Protein AF-A0A968CX54-F1 (afdb_monomer_lite)

pLDDT: mean 71.07, std 15.52, range [40.56, 89.56]

Secondary structure (DSSP, 8-state):
----EEEETTTTEEEEE-HHHHHHHT--GGGTBTSB--SSS-S--HHHHHHHHHHHGGGG-

Structure (mmCIF, N/CA/C/O backbone):
data_AF-A0A968CX54-F1
#
_entry.id   AF-A0A968CX54-F1
#
loop_
_atom_site.group_PDB
_atom_site.id
_atom_site.type_symbol
_atom_site.label_atom_id
_atom_site.label_alt_id
_atom_site.label_comp_id
_atom_site.label_asym_id
_atom_site.label_entity_id
_atom_site.label_seq_id
_atom_site.pdbx_PDB_ins_code
_atom_site.Cartn_x
_atom_site.Cartn_y
_atom_site.Cartn_z
_atom_site.occupancy
_atom_site.B_iso_or_equiv
_atom_site.auth_seq_id
_atom_site.auth_comp_id
_atom_site.auth_asym_id
_atom_site.auth_atom_id
_atom_site.pdbx_PDB_model_num
ATOM 1 N N . MET A 1 1 ? 4.983 -9.097 13.924 1.00 64.25 1 MET A N 1
ATOM 2 C CA . MET A 1 1 ? 3.797 -8.229 13.782 1.00 64.25 1 MET A CA 1
ATOM 3 C C . MET A 1 1 ? 4.172 -7.408 12.576 1.00 64.25 1 MET A C 1
ATOM 5 O O . MET A 1 1 ? 5.082 -6.586 12.660 1.00 64.25 1 MET A O 1
ATOM 9 N N . ASP A 1 2 ? 3.602 -7.805 11.443 1.00 81.56 2 ASP A N 1
ATOM 10 C CA . ASP A 1 2 ? 4.195 -7.576 10.137 1.00 81.56 2 ASP A CA 1
ATOM 11 C C . ASP A 1 2 ? 3.395 -6.516 9.378 1.00 81.56 2 ASP A C 1
ATOM 13 O O . ASP A 1 2 ? 2.157 -6.467 9.393 1.00 81.56 2 ASP A O 1
ATOM 17 N N . ILE A 1 3 ? 4.132 -5.636 8.716 1.00 84.38 3 ILE A N 1
ATOM 18 C CA . ILE A 1 3 ? 3.586 -4.553 7.909 1.00 84.38 3 ILE A CA 1
ATOM 19 C C . ILE A 1 3 ? 3.494 -5.083 6.481 1.00 84.38 3 ILE A C 1
ATOM 21 O O . ILE A 1 3 ? 4.518 -5.333 5.851 1.00 84.38 3 ILE A O 1
ATOM 25 N N . LEU A 1 4 ? 2.272 -5.266 5.980 1.00 85.12 4 LEU A N 1
ATOM 26 C CA . LEU A 1 4 ? 2.022 -5.784 4.637 1.00 85.12 4 LEU A CA 1
ATOM 27 C C . LEU A 1 4 ? 0.967 -4.935 3.934 1.00 85.12 4 LEU A C 1
ATOM 29 O O . LEU A 1 4 ? -0.118 -4.702 4.470 1.00 85.12 4 LEU A O 1
ATOM 33 N N . ALA A 1 5 ? 1.271 -4.532 2.705 1.00 84.88 5 ALA A N 1
ATOM 34 C CA . ALA A 1 5 ? 0.323 -3.942 1.775 1.00 84.88 5 ALA A CA 1
ATOM 35 C C . ALA A 1 5 ? 0.480 -4.623 0.412 1.00 84.88 5 ALA A C 1
ATOM 37 O O . ALA A 1 5 ? 1.593 -4.771 -0.086 1.00 84.88 5 ALA A O 1
ATOM 38 N N . VAL A 1 6 ? -0.637 -5.033 -0.184 1.00 87.88 6 VAL A N 1
ATOM 39 C CA . VAL A 1 6 ? -0.686 -5.613 -1.528 1.00 87.88 6 VAL A CA 1
ATOM 40 C C . VAL A 1 6 ? -1.338 -4.600 -2.452 1.00 87.88 6 VAL A C 1
ATOM 42 O O . VAL A 1 6 ? -2.450 -4.131 -2.189 1.00 87.88 6 VAL A O 1
ATOM 45 N N . LEU A 1 7 ? -0.643 -4.273 -3.536 1.00 86.88 7 LEU A N 1
ATOM 46 C CA . LEU A 1 7 ? -1.052 -3.277 -4.518 1.00 86.88 7 LEU A CA 1
ATOM 47 C C . LEU A 1 7 ? -1.154 -3.930 -5.902 1.00 86.88 7 LEU A C 1
ATOM 49 O O . LEU A 1 7 ? -0.314 -4.748 -6.273 1.00 86.88 7 LEU A O 1
ATOM 53 N N . ASP A 1 8 ? -2.158 -3.539 -6.680 1.00 84.25 8 ASP A N 1
ATOM 54 C CA . ASP A 1 8 ? -2.213 -3.813 -8.112 1.00 84.25 8 ASP A CA 1
ATOM 55 C C . ASP A 1 8 ? -1.337 -2.792 -8.838 1.00 84.25 8 ASP A C 1
ATOM 57 O O . ASP A 1 8 ? -1.636 -1.599 -8.861 1.00 84.25 8 ASP A O 1
ATOM 61 N N . THR A 1 9 ? -0.256 -3.260 -9.452 1.00 75.31 9 THR A N 1
ATOM 62 C CA . THR A 1 9 ? 0.702 -2.401 -10.156 1.00 75.31 9 THR A CA 1
ATOM 63 C C . THR A 1 9 ? 0.166 -1.851 -11.478 1.00 75.31 9 THR A C 1
ATOM 65 O O . THR A 1 9 ? 0.666 -0.826 -11.940 1.00 75.31 9 THR A O 1
ATOM 68 N N . GLN A 1 10 ? -0.861 -2.473 -12.071 1.00 81.50 10 GLN A N 1
ATOM 69 C CA . GLN A 1 10 ? -1.468 -2.001 -13.318 1.00 81.50 10 GLN A CA 1
ATOM 70 C C . GLN A 1 10 ? -2.462 -0.872 -13.053 1.00 81.50 10 GLN A C 1
ATOM 72 O O . GLN A 1 10 ? -2.381 0.187 -13.673 1.00 81.50 10 GLN A O 1
ATOM 77 N N . SER A 1 11 ? -3.390 -1.079 -12.115 1.00 78.31 11 SER A N 1
ATOM 78 C CA . SER A 1 11 ? -4.400 -0.069 -11.767 1.00 78.31 11 SER A CA 1
ATOM 79 C C . SER A 1 11 ? -3.963 0.900 -10.663 1.00 78.31 11 SER A C 1
ATOM 81 O O . SER A 1 11 ? -4.671 1.870 -10.392 1.00 78.31 11 SER A O 1
ATOM 83 N N . ASN A 1 12 ? -2.802 0.659 -10.045 1.00 77.94 12 ASN A N 1
ATOM 84 C CA . ASN A 1 12 ? -2.261 1.386 -8.894 1.00 77.94 12 ASN A CA 1
ATOM 85 C C . ASN A 1 12 ? -3.161 1.330 -7.645 1.00 77.94 12 ASN A C 1
ATOM 87 O O . ASN A 1 12 ? -3.120 2.225 -6.804 1.00 77.94 12 ASN A O 1
ATOM 91 N N . LYS A 1 13 ? -4.016 0.308 -7.528 1.00 84.06 13 LYS A N 1
ATOM 92 C CA . LYS A 1 13 ? -5.020 0.208 -6.461 1.00 84.06 13 LYS A CA 1
ATOM 93 C C . LYS A 1 13 ? -4.556 -0.675 -5.318 1.00 84.06 13 LYS A C 1
ATOM 95 O O . LYS A 1 13 ? -3.909 -1.695 -5.529 1.00 84.06 13 LYS A O 1
ATOM 100 N N . VAL A 1 14 ? -4.974 -0.340 -4.105 1.00 87.50 14 VAL A N 1
ATOM 101 C CA . VAL A 1 14 ? -4.810 -1.233 -2.954 1.00 87.50 14 VAL A CA 1
ATOM 102 C C . VAL A 1 14 ? -5.710 -2.456 -3.105 1.00 87.50 14 VAL A C 1
ATOM 104 O O . VAL A 1 14 ? -6.920 -2.319 -3.298 1.00 87.50 14 VAL A O 1
ATOM 107 N N . LEU A 1 15 ? -5.127 -3.643 -2.958 1.00 88.50 15 LEU A N 1
ATOM 108 C CA . LEU A 1 15 ? -5.841 -4.919 -2.911 1.00 88.50 15 LEU A CA 1
ATOM 109 C C . LEU A 1 15 ? -5.995 -5.431 -1.479 1.00 88.50 15 LEU A C 1
ATOM 111 O O . LEU A 1 15 ? -7.026 -6.006 -1.137 1.00 88.50 15 LEU A O 1
ATOM 115 N N . HIS A 1 16 ? -4.985 -5.210 -0.635 1.00 89.56 16 HIS A N 1
ATOM 116 C CA . HIS A 1 16 ? -4.999 -5.646 0.756 1.00 89.56 16 HIS A CA 1
ATOM 117 C C . HIS A 1 16 ? -4.063 -4.800 1.624 1.00 89.56 16 HIS A C 1
ATOM 119 O O . HIS A 1 16 ? -3.030 -4.336 1.147 1.00 89.56 16 HIS A O 1
ATOM 125 N N . ILE A 1 17 ? -4.394 -4.654 2.908 1.00 88.06 17 ILE A N 1
ATOM 126 C CA . ILE A 1 17 ? -3.497 -4.117 3.937 1.00 88.06 17 ILE A CA 1
ATOM 127 C C . ILE A 1 17 ? -3.678 -4.892 5.243 1.00 88.06 17 ILE A C 1
ATOM 129 O O . ILE A 1 17 ? -4.801 -5.271 5.582 1.00 88.06 17 ILE A O 1
ATOM 133 N N . SER A 1 18 ? -2.589 -5.094 5.986 1.00 89.44 18 SER A N 1
ATOM 134 C CA . SER A 1 18 ? -2.647 -5.733 7.304 1.00 89.44 18 SER A CA 1
ATOM 135 C C . SER A 1 18 ? -3.281 -4.820 8.362 1.00 89.44 18 SER A C 1
ATOM 137 O O . SER A 1 18 ? -3.314 -3.593 8.227 1.00 89.44 18 SER A O 1
ATOM 139 N N . ASP A 1 19 ? -3.760 -5.403 9.463 1.00 89.25 19 ASP A N 1
ATOM 140 C CA . ASP A 1 19 ? -4.278 -4.650 10.620 1.00 89.25 19 ASP A CA 1
ATOM 141 C C . ASP A 1 19 ? -3.237 -3.688 11.199 1.00 89.25 19 ASP A C 1
ATOM 143 O O . ASP A 1 19 ? -3.565 -2.602 11.674 1.00 89.25 19 ASP A O 1
ATOM 147 N N . GLN A 1 20 ? -1.958 -4.04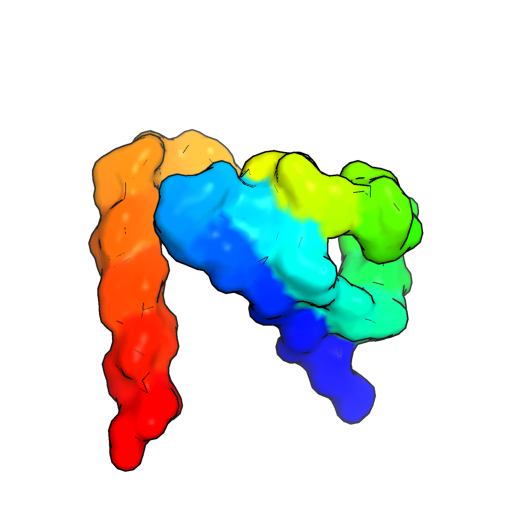5 11.099 1.00 87.06 20 GLN A N 1
ATOM 148 C CA . GLN A 1 20 ? -0.868 -3.180 11.526 1.00 87.06 20 GLN A CA 1
ATOM 149 C C . GLN A 1 20 ? -0.793 -1.904 10.690 1.00 87.06 20 GLN A C 1
ATOM 151 O O . GLN A 1 20 ? -0.664 -0.816 11.245 1.00 87.06 20 GLN A O 1
ATOM 156 N N . VAL A 1 21 ? -0.936 -2.031 9.368 1.00 84.50 21 VAL A N 1
ATOM 157 C CA . VAL A 1 21 ? -0.982 -0.891 8.446 1.00 84.50 21 VAL A CA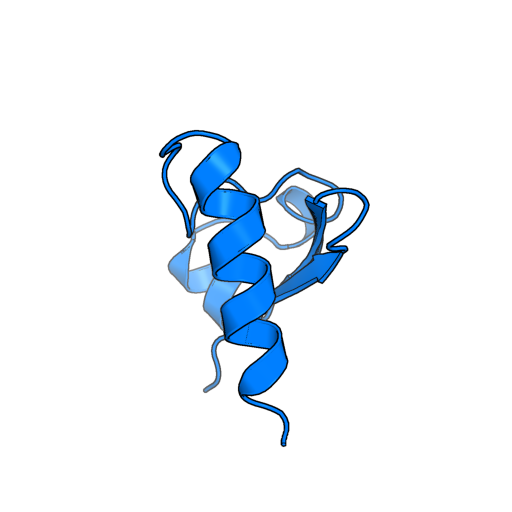 1
ATOM 158 C C . VAL A 1 21 ? -2.207 -0.025 8.731 1.00 84.50 21 VAL A C 1
ATOM 160 O O . VAL A 1 21 ? -2.087 1.195 8.768 1.00 84.50 21 VAL A O 1
ATOM 163 N N . GLN A 1 22 ? -3.365 -0.628 9.011 1.00 86.94 22 GLN A N 1
ATOM 164 C CA . GLN A 1 22 ? -4.565 0.121 9.405 1.00 86.94 22 GLN A CA 1
ATOM 165 C C . GLN A 1 22 ? -4.335 0.946 10.679 1.00 86.94 22 GLN A C 1
ATOM 167 O O . GLN A 1 22 ? -4.677 2.127 10.720 1.00 86.94 22 GLN A O 1
ATOM 172 N N . ASN A 1 23 ? -3.701 0.346 11.691 1.00 85.88 23 ASN A N 1
ATOM 173 C CA . ASN A 1 23 ? -3.367 1.016 12.948 1.00 85.88 23 ASN A CA 1
ATOM 174 C C . ASN A 1 23 ? -2.338 2.139 12.755 1.00 85.88 23 ASN A C 1
ATOM 176 O O . ASN A 1 23 ? -2.472 3.196 13.363 1.00 85.88 23 ASN A O 1
ATOM 180 N N . MET A 1 24 ? -1.332 1.929 11.903 1.00 82.31 24 MET A N 1
ATOM 181 C CA . MET A 1 24 ? -0.302 2.931 11.607 1.00 82.31 24 MET A CA 1
ATOM 182 C C . MET A 1 24 ? -0.846 4.117 10.810 1.00 82.31 24 MET A C 1
ATOM 184 O O . MET A 1 24 ? -0.463 5.254 11.065 1.00 82.31 24 MET A O 1
ATOM 188 N N . LEU A 1 25 ? -1.728 3.855 9.844 1.00 78.44 25 LEU A N 1
ATOM 189 C CA . LEU A 1 25 ? -2.305 4.882 8.976 1.00 78.44 25 LEU A CA 1
ATOM 190 C C . LEU A 1 25 ? -3.533 5.566 9.589 1.00 78.44 25 LEU A C 1
ATOM 192 O O . LEU A 1 25 ? -3.975 6.585 9.070 1.00 78.44 25 LEU A O 1
ATOM 196 N N . GLY A 1 26 ? -4.127 4.997 10.643 1.00 81.25 26 GLY A N 1
ATOM 197 C CA . GLY A 1 26 ? -5.384 5.487 11.218 1.00 81.25 26 GLY A CA 1
ATOM 198 C C . GLY A 1 26 ? -6.590 5.324 10.283 1.00 81.25 26 GLY A C 1
ATOM 199 O O . GLY A 1 26 ? -7.627 5.958 10.479 1.00 81.25 26 GLY A O 1
ATOM 200 N N . HIS A 1 27 ? -6.473 4.477 9.258 1.00 79.44 27 HIS A N 1
ATOM 201 C CA . HIS A 1 27 ? -7.500 4.249 8.249 1.00 79.44 27 HIS A CA 1
ATOM 202 C C . HIS A 1 27 ? -7.866 2.769 8.180 1.00 79.44 27 HIS A C 1
ATOM 204 O O . HIS A 1 27 ? -7.000 1.900 8.119 1.00 79.44 27 HIS A O 1
ATOM 210 N N . ARG A 1 28 ? -9.170 2.478 8.130 1.00 83.38 28 ARG A N 1
ATOM 211 C CA . ARG A 1 28 ? -9.670 1.113 7.918 1.00 83.38 28 ARG A CA 1
ATOM 212 C C . ARG A 1 28 ? -9.400 0.643 6.488 1.00 83.38 28 ARG A C 1
ATOM 214 O O . ARG A 1 28 ? -9.495 1.439 5.553 1.00 83.38 28 ARG A O 1
ATOM 221 N N . ALA A 1 29 ? -9.147 -0.653 6.312 1.00 83.12 29 ALA A N 1
ATOM 222 C CA . ALA A 1 29 ? -8.878 -1.273 5.013 1.00 83.12 29 ALA A CA 1
ATOM 223 C C . ALA A 1 29 ? -9.965 -0.969 3.985 1.00 83.12 29 ALA A C 1
ATOM 225 O O . ALA A 1 29 ? -9.651 -0.556 2.876 1.00 83.12 29 ALA A O 1
ATOM 226 N N . GLU A 1 30 ? -11.235 -1.060 4.374 1.00 84.25 30 GLU A N 1
ATOM 227 C CA . GLU A 1 30 ? -12.394 -0.726 3.533 1.00 84.25 30 GLU A CA 1
ATOM 228 C C . GLU A 1 30 ? -12.332 0.677 2.902 1.00 84.25 30 GLU A C 1
ATOM 230 O O . GLU A 1 30 ? -12.851 0.887 1.811 1.00 84.25 30 GLU A O 1
ATOM 235 N N . ASN A 1 31 ? -11.651 1.629 3.549 1.00 82.06 31 ASN A N 1
ATOM 236 C CA . ASN A 1 31 ? -11.505 2.994 3.048 1.00 82.06 31 ASN A CA 1
ATOM 237 C C . ASN A 1 31 ? -10.322 3.160 2.089 1.00 82.06 31 ASN A C 1
ATOM 239 O O . ASN A 1 31 ? -10.195 4.226 1.483 1.00 82.06 31 ASN A O 1
ATOM 243 N N . LEU A 1 32 ? -9.460 2.147 1.987 1.00 82.44 32 LEU A N 1
ATOM 244 C CA . LEU A 1 32 ? -8.221 2.147 1.215 1.00 82.44 32 LEU A CA 1
ATOM 245 C C . LEU A 1 32 ? -8.278 1.161 0.040 1.00 82.44 32 LEU A C 1
ATOM 247 O O . LEU A 1 32 ? -7.734 1.475 -1.017 1.00 82.44 32 LEU A O 1
ATOM 251 N N . ILE A 1 33 ? -8.972 0.023 0.180 1.00 87.94 33 ILE A N 1
ATOM 252 C CA .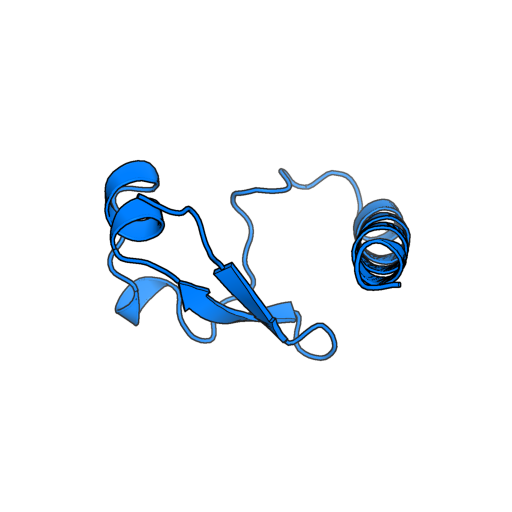 ILE A 1 33 ? -9.164 -0.952 -0.903 1.00 87.94 33 ILE A CA 1
ATOM 253 C C . ILE A 1 33 ? -9.768 -0.268 -2.134 1.00 87.94 33 ILE A C 1
ATOM 255 O O . ILE A 1 33 ? -10.754 0.464 -2.053 1.00 87.94 33 ILE A O 1
ATOM 259 N N . GLY A 1 34 ? -9.163 -0.512 -3.296 1.00 82.12 34 GLY A N 1
ATOM 260 C CA . GLY A 1 34 ? -9.618 0.019 -4.579 1.00 82.12 34 GLY A CA 1
ATOM 261 C C . GLY A 1 34 ? -9.245 1.480 -4.847 1.00 82.12 34 GLY A C 1
ATOM 262 O O . GLY A 1 34 ? -9.474 1.951 -5.965 1.00 82.12 34 GLY A O 1
ATOM 263 N N . LYS A 1 35 ? -8.652 2.192 -3.879 1.00 82.50 35 LYS A N 1
ATOM 264 C CA . LYS A 1 35 ? -8.125 3.547 -4.086 1.00 82.50 35 LYS A CA 1
ATOM 265 C C . LYS A 1 35 ? -6.670 3.506 -4.561 1.00 82.50 35 LYS A C 1
ATOM 267 O O . LYS A 1 35 ? -5.944 2.582 -4.183 1.00 82.50 35 LYS A O 1
ATOM 272 N N . PRO A 1 36 ? -6.231 4.503 -5.355 1.00 74.88 36 PRO A N 1
ATOM 273 C CA . PRO A 1 36 ? -4.813 4.768 -5.555 1.00 74.88 36 PRO A CA 1
ATOM 274 C C . PRO A 1 36 ? -4.156 4.955 -4.196 1.00 74.88 36 PRO A C 1
ATOM 276 O O . PRO A 1 36 ? -4.713 5.680 -3.375 1.00 74.88 36 PRO A O 1
ATOM 279 N N . PHE A 1 37 ? -3.033 4.293 -3.928 1.00 70.56 37 PHE A N 1
ATOM 280 C CA . PHE A 1 37 ? -2.376 4.401 -2.627 1.00 70.56 37 PHE A CA 1
ATOM 281 C C . PHE A 1 37 ? -1.410 5.600 -2.600 1.00 70.56 37 PHE A C 1
ATOM 283 O O . PHE A 1 37 ? -0.364 5.515 -3.242 1.00 70.56 37 PHE A O 1
ATOM 290 N N . PRO A 1 38 ? -1.700 6.701 -1.875 1.00 58.59 38 PRO A N 1
ATOM 291 C CA . PRO A 1 38 ? -0.887 7.920 -1.938 1.00 58.59 38 PRO A CA 1
ATOM 292 C C . PRO A 1 38 ? 0.009 8.140 -0.703 1.00 58.59 38 PRO A C 1
ATOM 294 O O . PRO A 1 38 ? 0.649 9.178 -0.603 1.00 58.59 38 PRO A O 1
ATOM 297 N N . ILE A 1 39 ? 0.040 7.222 0.279 1.00 54.62 39 ILE A N 1
ATOM 298 C CA . ILE A 1 39 ? 0.586 7.546 1.617 1.00 54.62 39 ILE A CA 1
ATOM 299 C C . ILE A 1 39 ? 2.047 7.108 1.828 1.00 54.62 39 ILE A C 1
ATOM 301 O O . ILE A 1 39 ? 2.776 7.790 2.539 1.00 54.62 39 ILE A O 1
ATOM 305 N N . LEU A 1 40 ? 2.512 6.005 1.226 1.00 53.00 40 LEU A N 1
ATOM 306 C CA . LEU A 1 40 ? 3.921 5.579 1.395 1.00 53.00 40 LEU A CA 1
ATOM 307 C C . LEU A 1 40 ? 4.886 6.262 0.422 1.00 53.00 40 LEU A C 1
ATOM 309 O O . LEU A 1 40 ? 6.091 6.263 0.653 1.00 53.00 40 LEU A O 1
ATOM 313 N N . PHE A 1 41 ? 4.356 6.860 -0.638 1.00 55.53 41 PHE A N 1
ATOM 314 C CA . PHE A 1 41 ? 5.128 7.619 -1.605 1.00 55.53 41 PHE A CA 1
ATOM 315 C C . PHE A 1 41 ? 4.423 8.968 -1.741 1.00 55.53 41 PHE A C 1
ATOM 317 O O . PHE A 1 41 ? 3.469 9.050 -2.517 1.00 55.53 41 PHE A O 1
ATOM 324 N N . PRO A 1 42 ? 4.804 9.993 -0.947 1.00 50.44 42 PRO A N 1
ATOM 325 C CA . PRO A 1 42 ? 4.346 11.354 -1.216 1.00 50.44 42 PRO A CA 1
ATOM 326 C C . PRO A 1 42 ? 4.596 11.663 -2.695 1.00 50.44 42 PRO A C 1
ATOM 328 O O . PRO A 1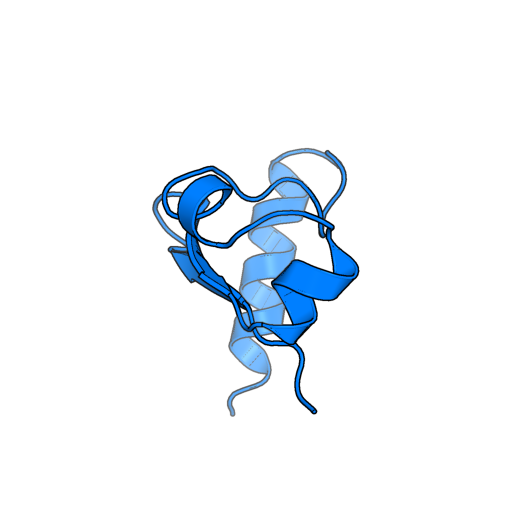 42 ? 5.537 11.108 -3.260 1.00 50.44 42 PRO A O 1
ATOM 331 N N . GLU A 1 43 ? 3.722 12.469 -3.304 1.00 51.69 43 GLU A N 1
ATOM 332 C CA . GLU A 1 43 ? 3.684 12.815 -4.735 1.00 51.69 43 GLU A CA 1
ATOM 333 C C . GLU A 1 43 ? 5.020 13.381 -5.263 1.00 51.69 43 GLU A C 1
ATOM 335 O O . GLU A 1 43 ?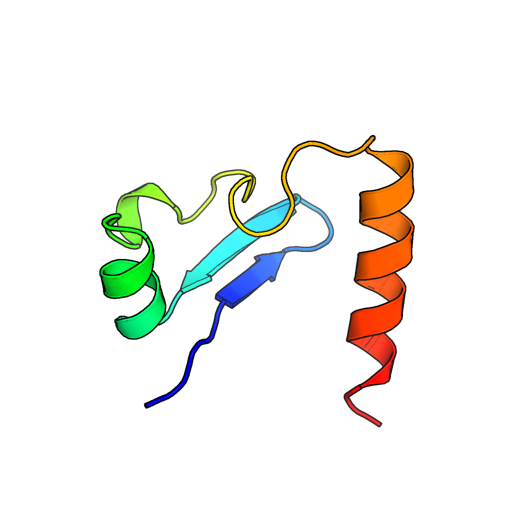 5.144 14.552 -5.600 1.00 51.69 43 GLU A O 1
ATOM 340 N N . GLU A 1 44 ? 6.048 12.554 -5.366 1.00 49.25 44 GLU A N 1
ATOM 341 C CA . GLU A 1 44 ? 7.221 12.811 -6.175 1.00 49.25 44 GLU A CA 1
ATOM 342 C C . GLU A 1 44 ? 6.951 12.148 -7.508 1.00 49.25 44 GLU A C 1
ATOM 344 O O . GLU A 1 44 ? 7.093 10.934 -7.646 1.00 49.25 44 GLU A O 1
ATOM 349 N N . GLU A 1 45 ? 6.476 12.992 -8.425 1.00 51.06 45 GLU A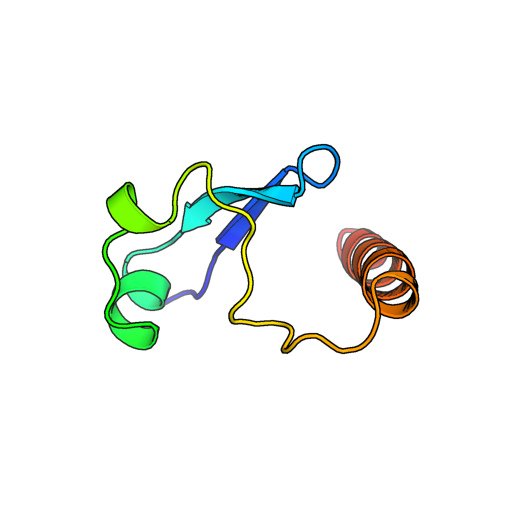 N 1
ATOM 350 C CA . GLU A 1 45 ? 6.482 12.844 -9.875 1.00 51.06 45 GLU A CA 1
ATOM 351 C C . GLU A 1 45 ? 6.277 11.407 -10.371 1.00 51.06 45 GLU A C 1
ATOM 353 O O . GLU A 1 45 ? 7.168 10.571 -10.313 1.00 51.06 45 GLU A O 1
ATOM 358 N N . GLU A 1 46 ? 5.114 11.147 -10.965 1.00 53.81 46 GLU A N 1
ATOM 359 C CA . GLU A 1 46 ? 4.685 9.909 -11.640 1.00 53.81 46 GLU A CA 1
ATOM 360 C C . GLU A 1 46 ? 5.789 9.076 -12.350 1.00 53.81 46 GLU A C 1
ATOM 362 O O . GLU A 1 46 ? 5.687 7.850 -12.431 1.00 53.81 46 GLU A O 1
ATOM 367 N N . ARG A 1 47 ? 6.869 9.715 -12.823 1.00 50.72 47 ARG A N 1
ATOM 368 C CA . ARG A 1 47 ? 8.083 9.089 -13.373 1.00 50.72 47 ARG A CA 1
ATOM 369 C C . ARG A 1 47 ? 8.844 8.225 -12.348 1.00 50.72 47 ARG A C 1
ATOM 371 O O . ARG A 1 47 ? 9.141 7.069 -12.636 1.00 50.72 47 ARG A O 1
ATOM 378 N N . THR A 1 48 ? 9.061 8.722 -11.133 1.00 54.81 48 THR A N 1
ATOM 379 C CA . THR A 1 48 ? 9.780 8.042 -10.037 1.00 54.81 48 THR A CA 1
ATOM 380 C C . THR A 1 48 ? 8.977 6.865 -9.465 1.00 54.81 48 THR A C 1
ATOM 382 O O . THR A 1 48 ? 9.533 5.901 -8.930 1.00 54.81 48 THR A O 1
ATOM 385 N N . ARG A 1 49 ? 7.641 6.902 -9.603 1.00 56.62 49 ARG A N 1
ATOM 386 C CA . ARG A 1 49 ? 6.736 5.816 -9.189 1.00 56.62 49 ARG A CA 1
ATOM 387 C C . ARG A 1 49 ? 6.968 4.538 -9.996 1.00 56.62 49 ARG A C 1
ATOM 389 O O . ARG A 1 49 ? 6.982 3.453 -9.420 1.00 56.62 49 ARG A O 1
ATOM 396 N N . GLN A 1 50 ? 7.156 4.650 -11.313 1.00 55.22 50 GLN A N 1
ATOM 397 C CA . GLN A 1 50 ? 7.366 3.481 -12.174 1.00 55.22 50 GLN A CA 1
ATOM 398 C C . GLN A 1 50 ? 8.736 2.829 -11.969 1.00 55.22 50 GLN A C 1
ATOM 400 O O . GLN A 1 50 ? 8.835 1.606 -12.050 1.00 55.22 50 GLN A O 1
ATOM 405 N N . GLU A 1 51 ? 9.765 3.620 -11.675 1.00 58.62 51 GLU A N 1
ATOM 406 C CA . GLU A 1 51 ? 11.133 3.139 -11.448 1.00 58.62 51 GLU A CA 1
ATOM 407 C C . GLU A 1 51 ? 11.243 2.375 -10.118 1.00 58.62 51 GLU A C 1
ATOM 409 O O . GLU A 1 51 ? 11.683 1.226 -10.100 1.00 58.62 51 GLU A O 1
ATOM 414 N N . ARG A 1 52 ? 10.710 2.924 -9.017 1.00 56.94 52 ARG A N 1
ATOM 415 C CA . ARG A 1 52 ? 10.739 2.245 -7.705 1.00 56.94 52 ARG A CA 1
ATOM 416 C C . ARG A 1 52 ? 9.886 0.973 -7.650 1.00 56.94 52 ARG A C 1
ATOM 418 O O . ARG A 1 52 ? 10.261 0.008 -6.990 1.00 56.94 52 ARG A O 1
ATOM 425 N N . LEU A 1 53 ? 8.763 0.921 -8.373 1.00 57.09 53 LEU A N 1
ATOM 426 C CA . LEU A 1 53 ? 7.959 -0.308 -8.488 1.00 57.09 53 LEU A CA 1
ATOM 427 C C . LEU A 1 53 ? 8.704 -1.443 -9.213 1.00 57.09 53 LEU A C 1
ATOM 429 O O . LEU A 1 53 ? 8.365 -2.613 -9.024 1.00 57.09 53 LEU A O 1
ATOM 433 N N . GLN A 1 54 ? 9.697 -1.127 -10.050 1.00 56.97 54 GLN A N 1
ATOM 434 C CA . GLN A 1 54 ? 10.561 -2.136 -10.668 1.00 56.97 54 GLN A CA 1
ATOM 435 C C . GLN A 1 54 ? 11.633 -2.634 -9.691 1.00 56.97 54 GLN A C 1
ATOM 437 O O . GLN A 1 54 ? 11.911 -3.829 -9.680 1.00 56.97 54 GLN A O 1
ATOM 442 N N . GLU A 1 55 ? 12.161 -1.771 -8.819 1.00 55.53 55 GLU A N 1
ATOM 443 C CA . GLU A 1 55 ? 13.162 -2.151 -7.808 1.00 55.53 55 GLU A CA 1
ATOM 444 C C . GLU A 1 55 ? 12.615 -3.135 -6.765 1.00 55.53 55 GLU A C 1
ATOM 446 O O . GLU A 1 55 ? 13.277 -4.121 -6.444 1.00 55.53 55 GLU A O 1
ATOM 451 N N . PHE A 1 56 ? 11.380 -2.940 -6.289 1.00 54.31 56 PHE A N 1
ATOM 452 C CA . PHE A 1 56 ? 10.757 -3.868 -5.333 1.00 54.31 56 PHE A CA 1
ATOM 453 C C . PHE A 1 56 ? 10.518 -5.269 -5.909 1.00 54.31 56 PHE A C 1
ATOM 455 O O . PHE A 1 56 ? 10.556 -6.249 -5.171 1.00 54.31 56 PHE A O 1
ATOM 462 N N . ARG A 1 57 ? 10.319 -5.388 -7.228 1.00 52.44 57 ARG A N 1
ATOM 463 C CA . ARG A 1 57 ? 10.100 -6.678 -7.901 1.00 52.44 57 ARG A CA 1
ATOM 464 C C . ARG A 1 57 ? 11.340 -7.580 -7.877 1.00 52.44 57 ARG A C 1
ATOM 466 O O . ARG A 1 57 ? 11.209 -8.787 -8.037 1.00 52.44 57 ARG A O 1
ATOM 473 N N . ASN A 1 58 ? 12.523 -7.004 -7.666 1.00 45.53 58 ASN A N 1
ATOM 474 C CA . ASN A 1 58 ? 13.796 -7.725 -7.683 1.00 45.53 58 ASN A CA 1
ATOM 475 C C . ASN A 1 58 ? 14.224 -8.253 -6.303 1.00 45.53 58 ASN A C 1
ATOM 477 O O . ASN A 1 58 ? 15.274 -8.878 -6.208 1.00 45.53 58 ASN A O 1
ATOM 481 N N . PHE A 1 59 ? 13.442 -8.016 -5.244 1.00 48.88 59 PHE A N 1
ATOM 482 C CA . PHE A 1 59 ? 13.740 -8.514 -3.894 1.00 48.88 59 PHE A CA 1
ATOM 483 C C . PHE A 1 59 ? 13.158 -9.911 -3.592 1.00 48.88 59 PHE A C 1
ATOM 485 O O . PHE A 1 59 ? 13.418 -10.443 -2.517 1.00 48.88 59 PHE A O 1
ATOM 492 N N . ASP A 1 60 ? 12.424 -10.515 -4.537 1.00 45.47 60 ASP A N 1
ATOM 493 C CA . ASP A 1 60 ? 11.835 -11.866 -4.435 1.00 45.47 60 ASP A CA 1
ATOM 494 C C . ASP A 1 60 ? 12.639 -12.959 -5.195 1.00 45.47 60 ASP A C 1
ATOM 496 O O . ASP A 1 60 ? 12.091 -14.007 -5.540 1.00 45.47 60 ASP A O 1
ATOM 500 N N . THR A 1 61 ? 13.932 -12.741 -5.491 1.00 40.56 61 THR A N 1
ATOM 501 C CA . THR A 1 61 ? 14.843 -13.771 -6.065 1.00 40.56 61 THR A CA 1
ATOM 502 C C . THR A 1 61 ? 15.995 -14.070 -5.117 1.00 40.56 61 THR A C 1
ATOM 504 O O . THR A 1 61 ? 16.352 -15.262 -4.993 1.00 40.56 61 THR A O 1
#

Radius of gyration: 12.1 Å; chains: 1; bounding box: 27×27×27 Å

Sequence (61 aa):
MDILAVLDTQSNKVLHISDQVQNMLGHRAENLIGKPFPILFPEEEERTRQERLQEFRNFDT

Foldseek 3Di:
DDWDWDADPVQQATQDTDPVVCVVVVHDGVVRGGDNDCPPPPPPDPVVVVVVVVVVVVVPD